Protein AF-A0A7S0ZXA4-F1 (afdb_monomer_lite)

Structure (mmCIF, N/CA/C/O backbone):
data_AF-A0A7S0ZXA4-F1
#
_entry.id   AF-A0A7S0ZXA4-F1
#
loop_
_atom_site.group_PDB
_atom_site.id
_atom_site.type_symbol
_atom_site.label_atom_id
_atom_site.label_alt_id
_atom_site.label_comp_id
_atom_site.label_asym_id
_atom_site.label_entity_id
_atom_site.label_seq_id
_atom_site.pdbx_PDB_ins_code
_atom_site.Cartn_x
_atom_site.Cartn_y
_atom_site.Cartn_z
_atom_site.occupancy
_atom_site.B_iso_or_equiv
_atom_site.auth_seq_id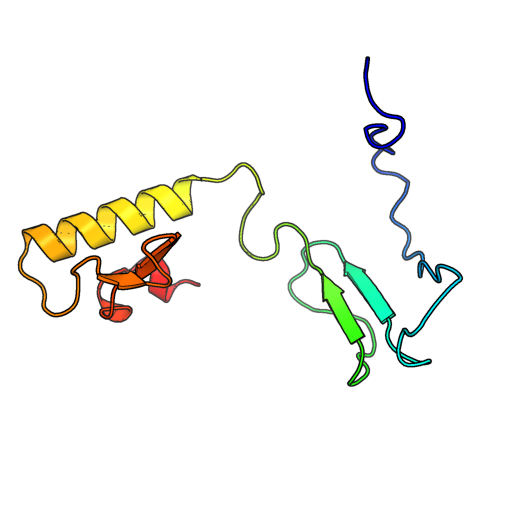
_atom_site.auth_comp_id
_atom_site.auth_asym_id
_atom_site.auth_atom_id
_atom_site.pdbx_PDB_model_num
ATOM 1 N N . ALA A 1 1 ? -0.987 26.862 -20.742 1.00 40.38 1 ALA A N 1
ATOM 2 C CA . ALA A 1 1 ? 0.312 26.661 -21.413 1.00 40.38 1 ALA A CA 1
ATOM 3 C C . ALA A 1 1 ? 0.977 25.469 -20.748 1.00 40.38 1 ALA A C 1
ATOM 5 O O . ALA A 1 1 ? 1.137 25.493 -19.537 1.00 40.38 1 ALA A O 1
ATOM 6 N N . GLN A 1 2 ? 1.210 24.398 -21.498 1.00 33.91 2 GLN A N 1
ATOM 7 C CA . GLN A 1 2 ? 1.661 23.115 -20.964 1.00 33.91 2 GLN A CA 1
ATOM 8 C C . GLN A 1 2 ? 3.184 23.157 -20.802 1.00 33.91 2 GLN A C 1
ATOM 10 O O . GLN A 1 2 ? 3.879 23.615 -21.713 1.00 33.91 2 GLN A O 1
ATOM 15 N N . ALA A 1 3 ? 3.690 22.792 -19.625 1.00 35.53 3 ALA A N 1
ATOM 16 C CA . ALA A 1 3 ? 5.110 22.910 -19.323 1.00 35.53 3 ALA A CA 1
ATOM 17 C C . ALA A 1 3 ? 5.906 21.915 -20.190 1.00 35.53 3 ALA A C 1
ATOM 19 O O . ALA A 1 3 ? 5.391 20.848 -20.528 1.00 35.53 3 ALA A O 1
ATOM 20 N N . PRO A 1 4 ? 7.176 22.193 -20.538 1.00 45.25 4 PRO A N 1
ATOM 21 C CA . PRO A 1 4 ? 8.003 21.275 -21.335 1.00 45.25 4 PRO A CA 1
ATOM 22 C C . PRO A 1 4 ? 8.181 19.881 -20.695 1.00 45.25 4 PRO A C 1
ATOM 24 O O . PRO A 1 4 ? 8.579 18.941 -21.380 1.00 45.25 4 PRO A O 1
ATOM 27 N N . SER A 1 5 ? 7.839 19.749 -19.409 1.00 50.91 5 SER A N 1
ATOM 28 C CA . SER A 1 5 ? 7.764 18.509 -18.626 1.00 50.91 5 SER A CA 1
ATOM 29 C C . SER A 1 5 ? 6.641 17.554 -19.060 1.00 50.91 5 SER A C 1
ATOM 31 O O . SER A 1 5 ? 6.746 16.348 -18.861 1.00 50.91 5 SER A O 1
ATOM 33 N N . ASP A 1 6 ? 5.576 18.062 -19.679 1.00 45.00 6 ASP A N 1
ATOM 34 C CA . ASP A 1 6 ? 4.328 17.311 -19.893 1.00 45.00 6 ASP A CA 1
ATOM 35 C C . ASP A 1 6 ? 4.303 16.537 -21.222 1.00 45.00 6 ASP A C 1
ATOM 37 O O . ASP A 1 6 ? 3.270 16.018 -21.658 1.00 45.00 6 ASP A O 1
ATOM 41 N N . ARG A 1 7 ? 5.446 16.453 -21.912 1.00 42.03 7 ARG A N 1
ATOM 42 C CA . ARG A 1 7 ? 5.556 15.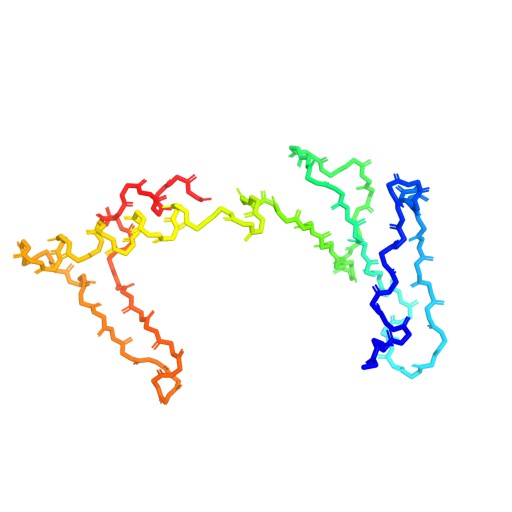704 -23.165 1.00 42.03 7 ARG A CA 1
ATOM 43 C C . ARG A 1 7 ? 5.572 14.206 -22.854 1.00 42.03 7 ARG A C 1
ATOM 45 O O . ARG A 1 7 ? 6.616 13.643 -22.534 1.00 42.03 7 ARG A O 1
ATOM 52 N N . LYS A 1 8 ? 4.417 13.545 -23.002 1.00 47.94 8 LYS A N 1
ATOM 53 C CA . LYS A 1 8 ? 4.314 12.076 -22.999 1.00 47.94 8 LYS A CA 1
ATOM 54 C C . LYS A 1 8 ? 5.183 11.501 -24.126 1.00 47.94 8 LYS A C 1
ATOM 56 O O . LYS A 1 8 ? 4.777 11.460 -25.286 1.00 47.94 8 LYS A O 1
ATOM 61 N N . LEU A 1 9 ? 6.397 11.073 -23.787 1.00 45.47 9 LEU A N 1
ATOM 62 C CA . LEU A 1 9 ? 7.224 10.238 -24.653 1.00 45.47 9 LEU A CA 1
ATOM 63 C C . LEU A 1 9 ? 6.535 8.877 -24.763 1.00 45.47 9 LEU A C 1
ATOM 65 O O . LEU A 1 9 ? 6.399 8.158 -23.778 1.00 45.47 9 LEU A O 1
ATOM 69 N N . GLY A 1 10 ? 6.037 8.577 -25.963 1.00 36.12 10 GLY A N 1
ATOM 70 C CA . GLY A 1 10 ? 5.293 7.358 -26.255 1.00 36.12 10 GLY A CA 1
ATOM 71 C C . GLY A 1 10 ? 6.046 6.071 -25.903 1.00 36.12 10 GLY A C 1
ATOM 72 O O . GLY A 1 10 ? 7.251 6.058 -25.648 1.00 36.12 10 GLY A O 1
ATOM 73 N N . SER A 1 11 ? 5.303 4.968 -25.967 1.00 43.06 11 SER A N 1
ATOM 74 C CA . SER A 1 11 ? 5.622 3.580 -25.587 1.00 43.06 11 SER A CA 1
ATOM 75 C C . SER A 1 11 ? 6.909 2.951 -26.156 1.00 43.06 11 SER A C 1
ATOM 77 O O . SER A 1 11 ? 7.180 1.782 -25.903 1.00 43.06 11 SER A O 1
ATOM 79 N N . ARG A 1 12 ? 7.741 3.699 -26.888 1.00 40.53 12 ARG A N 1
ATOM 80 C CA . ARG A 1 12 ? 9.032 3.261 -27.445 1.00 40.53 12 ARG A CA 1
ATOM 81 C C . ARG A 1 12 ? 10.269 3.720 -26.657 1.00 40.53 12 ARG A C 1
ATOM 83 O O . ARG A 1 12 ? 11.380 3.419 -27.073 1.00 40.53 12 ARG A O 1
ATOM 90 N N . ALA A 1 13 ? 10.121 4.439 -25.541 1.00 43.09 13 ALA A N 1
ATO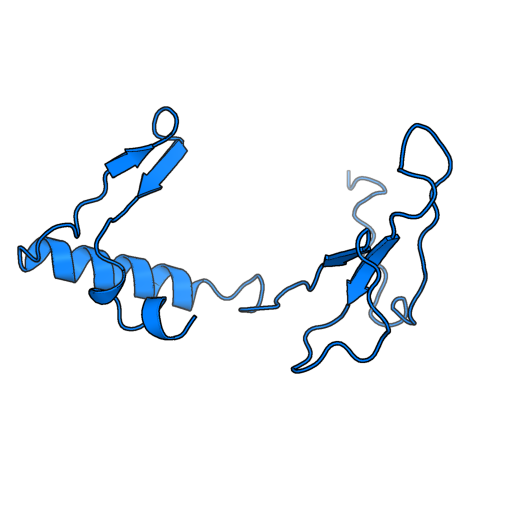M 91 C CA . ALA A 1 13 ? 11.265 5.036 -24.834 1.00 43.09 13 ALA A CA 1
ATOM 92 C C . ALA A 1 13 ? 11.978 4.123 -23.809 1.00 43.09 13 ALA A C 1
ATOM 94 O O . ALA A 1 13 ? 13.053 4.481 -23.326 1.00 43.09 13 ALA A O 1
ATOM 95 N N . PHE A 1 14 ? 11.421 2.958 -23.465 1.00 46.06 14 PHE A N 1
ATOM 96 C CA . PHE A 1 14 ? 11.851 2.185 -22.290 1.00 46.06 14 PHE A CA 1
ATOM 97 C C . PHE A 1 14 ? 12.610 0.894 -22.621 1.00 46.06 14 PHE A C 1
ATOM 99 O O . PHE A 1 14 ? 12.389 -0.155 -22.022 1.00 46.06 14 PHE A O 1
ATOM 106 N N . GLU A 1 15 ? 13.588 0.976 -23.519 1.00 40.22 15 GLU A N 1
ATOM 107 C CA . GLU A 1 15 ? 14.694 0.014 -23.538 1.00 40.22 15 GLU A CA 1
ATOM 108 C C . GLU A 1 15 ? 15.778 0.474 -22.555 1.00 40.22 15 GLU A C 1
ATOM 110 O O . GLU A 1 15 ? 16.760 1.113 -22.916 1.00 40.22 15 GLU A O 1
ATOM 115 N N . GLY A 1 16 ? 15.567 0.190 -21.266 1.00 42.56 16 GLY A N 1
ATOM 116 C CA . GLY A 1 16 ? 16.641 0.037 -20.277 1.00 42.56 16 GLY A CA 1
ATOM 117 C C . GLY A 1 16 ? 17.696 1.146 -20.157 1.00 42.56 16 GLY A C 1
ATOM 118 O O . GLY A 1 16 ? 18.834 0.821 -19.816 1.00 42.56 16 GLY A O 1
ATOM 119 N N . ARG A 1 17 ? 17.366 2.420 -20.401 1.00 41.84 17 ARG A N 1
ATOM 120 C CA . ARG A 1 17 ? 18.325 3.524 -20.248 1.00 41.84 17 ARG A CA 1
ATOM 121 C C . ARG A 1 17 ? 18.647 3.777 -18.775 1.00 41.84 17 ARG A C 1
ATOM 123 O O . ARG A 1 17 ? 17.772 4.114 -17.984 1.00 41.84 17 ARG A O 1
ATOM 130 N N . ILE A 1 18 ? 19.927 3.654 -1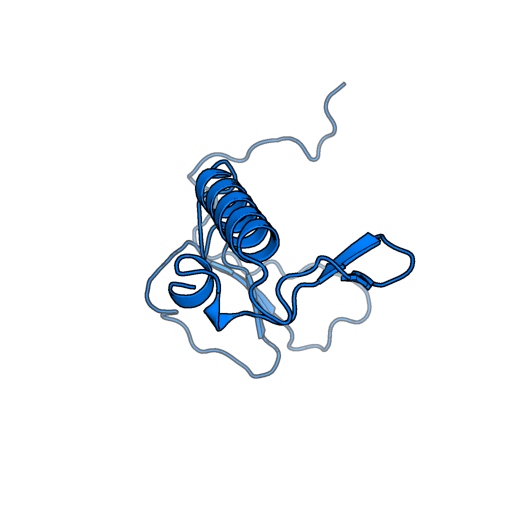8.427 1.00 48.94 18 ILE A N 1
ATOM 131 C CA . ILE A 1 18 ? 20.484 4.181 -17.179 1.00 48.94 18 ILE A CA 1
ATOM 132 C C . ILE A 1 18 ? 20.590 5.697 -17.361 1.00 48.94 18 ILE A C 1
ATOM 134 O O . ILE A 1 18 ? 21.354 6.168 -18.200 1.00 48.94 18 ILE A O 1
ATOM 138 N N . VAL A 1 19 ? 19.809 6.467 -16.604 1.00 47.16 19 VAL A N 1
ATOM 139 C CA . VAL A 1 19 ? 19.904 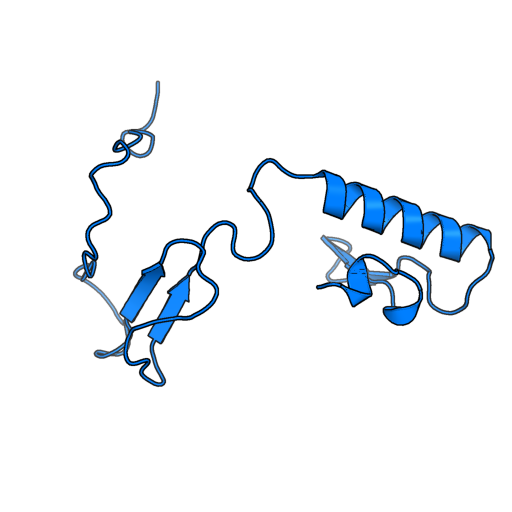7.931 -16.611 1.00 47.16 19 VAL A CA 1
ATOM 140 C C . VAL A 1 19 ? 20.970 8.344 -15.597 1.00 47.16 19 VAL A C 1
ATOM 142 O O . VAL A 1 19 ? 20.712 8.407 -14.396 1.00 47.16 19 VAL A O 1
ATOM 145 N N . THR A 1 20 ? 22.189 8.604 -16.067 1.00 46.06 20 THR A N 1
ATOM 146 C CA . THR A 1 20 ? 23.241 9.264 -15.279 1.00 46.06 20 THR A CA 1
ATOM 147 C C . THR A 1 20 ? 23.134 10.775 -15.485 1.00 46.06 20 THR A C 1
ATOM 149 O O . THR A 1 20 ? 23.636 11.303 -16.474 1.00 46.06 20 THR A O 1
ATOM 152 N N . GLY A 1 21 ? 22.434 11.475 -14.590 1.00 43.22 21 GLY A N 1
ATOM 153 C CA . GLY A 1 21 ? 22.408 12.942 -14.573 1.00 43.22 21 GLY A CA 1
ATOM 154 C C . GLY A 1 21 ? 23.693 13.512 -13.964 1.00 43.22 21 GLY A C 1
ATOM 155 O O . GLY A 1 21 ? 24.172 12.996 -12.954 1.00 43.22 21 GLY A O 1
ATOM 156 N N . LEU A 1 22 ? 24.252 14.562 -14.574 1.00 47.59 22 LEU A N 1
ATOM 157 C CA . LEU A 1 22 ? 25.374 15.318 -14.014 1.00 47.59 22 LEU A CA 1
ATOM 158 C C . LEU A 1 22 ? 24.894 16.308 -12.932 1.00 47.59 22 LEU A C 1
ATOM 160 O O . LEU A 1 22 ? 24.030 17.136 -13.200 1.00 47.59 22 LEU A O 1
ATOM 164 N N . HIS A 1 23 ? 25.574 16.236 -11.781 1.00 40.06 23 HIS A N 1
ATOM 165 C CA . HIS A 1 23 ? 25.790 17.232 -10.713 1.00 40.06 23 HIS A CA 1
ATOM 166 C C . HIS A 1 23 ? 25.184 16.989 -9.311 1.00 40.06 23 HIS A C 1
ATOM 168 O O . HIS A 1 23 ? 23.981 16.865 -9.123 1.00 40.06 23 HIS A O 1
ATOM 174 N N . ALA A 1 24 ? 26.125 17.033 -8.348 1.00 46.03 24 ALA A N 1
ATOM 175 C CA . ALA A 1 24 ? 26.059 17.172 -6.887 1.00 46.03 24 ALA A CA 1
ATOM 176 C C . ALA A 1 24 ? 25.495 16.001 -6.045 1.00 46.03 24 ALA A C 1
ATOM 178 O O . ALA A 1 24 ? 24.295 15.819 -5.891 1.00 46.03 24 ALA A O 1
ATOM 179 N N . ALA A 1 25 ? 26.429 15.265 -5.422 1.00 51.81 25 ALA A N 1
ATOM 180 C CA . ALA A 1 25 ? 26.254 14.394 -4.250 1.00 51.81 25 ALA A CA 1
ATOM 181 C C . ALA A 1 25 ? 25.292 13.192 -4.355 1.00 51.81 25 ALA A C 1
ATOM 183 O O . ALA A 1 25 ? 24.684 12.799 -3.362 1.00 51.81 25 ALA A O 1
ATOM 184 N N . ARG A 1 26 ? 25.217 12.512 -5.504 1.00 53.00 26 ARG A N 1
ATOM 185 C CA . ARG A 1 26 ? 24.883 11.078 -5.447 1.00 53.00 26 ARG A CA 1
ATOM 186 C C . ARG A 1 26 ? 26.104 10.314 -4.927 1.00 53.00 26 ARG A C 1
ATOM 188 O O . ARG A 1 26 ? 27.197 10.573 -5.437 1.00 53.00 26 ARG A O 1
ATOM 195 N N . PRO A 1 27 ? 25.956 9.366 -3.979 1.00 60.12 27 PRO A N 1
ATOM 196 C CA . PRO A 1 27 ? 26.987 8.360 -3.750 1.00 60.12 27 PRO A CA 1
ATOM 197 C C . PRO A 1 27 ? 27.373 7.796 -5.115 1.00 60.12 27 PRO A C 1
ATOM 199 O O . PRO A 1 27 ? 26.491 7.452 -5.903 1.00 60.12 27 PRO A O 1
ATOM 202 N N . SER A 1 28 ? 28.664 7.774 -5.433 1.00 61.91 28 SER A N 1
ATOM 203 C CA . SER A 1 28 ? 29.200 7.566 -6.786 1.00 61.91 28 SER A CA 1
ATOM 204 C C . SER A 1 28 ? 28.831 6.220 -7.442 1.00 61.91 28 SER A C 1
ATOM 206 O O . SER A 1 28 ? 29.211 5.985 -8.588 1.00 61.91 28 SER A O 1
ATOM 208 N N . GLY A 1 29 ? 28.059 5.361 -6.762 1.00 72.62 29 GLY A N 1
ATOM 209 C CA . GLY A 1 29 ? 27.502 4.106 -7.269 1.00 72.62 29 GLY A CA 1
ATOM 210 C C . GLY A 1 29 ? 25.968 4.014 -7.350 1.00 72.62 29 GLY A C 1
ATOM 211 O O . GLY A 1 29 ? 25.484 3.114 -8.036 1.00 72.62 29 GLY A O 1
ATOM 212 N N . MET A 1 30 ? 25.202 4.933 -6.739 1.00 82.62 30 MET A N 1
ATOM 213 C CA . MET A 1 30 ? 23.747 4.779 -6.574 1.00 82.62 30 MET A CA 1
ATOM 214 C C . MET A 1 30 ? 22.998 4.897 -7.908 1.00 82.62 30 MET A C 1
ATOM 216 O O . MET A 1 30 ? 22.979 5.958 -8.552 1.00 82.62 30 MET A O 1
ATOM 220 N N . ARG A 1 31 ? 22.311 3.819 -8.301 1.00 85.56 31 ARG A N 1
ATOM 221 C CA . ARG A 1 31 ? 21.495 3.762 -9.523 1.00 85.56 31 ARG A CA 1
ATOM 222 C C . ARG A 1 31 ? 20.019 3.869 -9.168 1.00 85.56 31 ARG A C 1
ATOM 224 O O . ARG A 1 31 ? 19.536 3.154 -8.300 1.00 85.56 31 ARG A O 1
ATOM 231 N N . ILE A 1 32 ? 19.290 4.714 -9.894 1.00 87.38 32 ILE A N 1
ATOM 232 C CA . ILE A 1 32 ? 17.823 4.686 -9.885 1.00 87.38 32 ILE A CA 1
ATOM 233 C C . ILE A 1 32 ? 17.379 3.942 -11.138 1.00 87.38 32 ILE A C 1
ATOM 235 O O . ILE A 1 32 ? 17.686 4.367 -12.253 1.00 87.38 32 ILE A O 1
ATOM 239 N N . ILE A 1 33 ? 16.699 2.815 -10.952 1.00 88.75 33 ILE A N 1
ATOM 240 C CA . ILE A 1 33 ? 16.286 1.910 -12.021 1.00 88.75 33 ILE A CA 1
ATOM 241 C C . ILE A 1 33 ? 14.766 1.898 -12.063 1.00 88.75 33 ILE A C 1
ATOM 243 O O . ILE A 1 33 ? 14.128 1.385 -11.152 1.00 88.75 33 ILE A O 1
ATOM 247 N N . ILE A 1 34 ? 14.191 2.433 -13.136 1.00 88.94 34 ILE A N 1
ATOM 248 C CA . ILE A 1 34 ? 12.751 2.349 -13.377 1.00 88.94 34 ILE A CA 1
ATOM 249 C C . ILE A 1 34 ? 12.497 1.081 -14.190 1.00 88.94 34 ILE A C 1
ATOM 251 O O . ILE A 1 34 ? 12.992 0.954 -15.313 1.00 88.94 34 ILE A O 1
ATOM 255 N N . ALA A 1 35 ? 11.778 0.123 -13.611 1.00 86.62 35 ALA A N 1
ATOM 256 C CA . ALA A 1 35 ? 11.462 -1.150 -14.248 1.00 86.62 35 ALA A CA 1
ATOM 257 C C . ALA A 1 35 ? 9.944 -1.298 -14.441 1.00 86.62 35 ALA A C 1
ATOM 259 O O . ALA A 1 35 ? 9.183 -0.834 -13.598 1.00 86.62 35 ALA A O 1
ATOM 260 N N . PRO A 1 36 ? 9.485 -1.937 -15.533 1.00 85.50 36 PRO A N 1
ATOM 261 C CA . PRO A 1 36 ? 8.067 -2.244 -15.703 1.00 85.50 36 PRO A CA 1
ATOM 262 C C . PRO A 1 36 ? 7.605 -3.318 -14.694 1.00 85.50 36 PRO A C 1
ATOM 264 O O . PRO A 1 36 ? 8.441 -4.130 -14.277 1.00 85.50 36 PRO A O 1
ATOM 267 N N . PRO A 1 37 ? 6.300 -3.385 -14.358 1.00 83.81 37 PRO A N 1
ATOM 268 C CA . PRO A 1 37 ? 5.727 -4.446 -13.528 1.00 83.81 37 PRO A CA 1
ATOM 269 C C . PRO A 1 37 ? 6.078 -5.840 -14.048 1.00 83.81 37 PRO A C 1
ATOM 271 O O . PRO A 1 37 ? 5.802 -6.171 -15.205 1.00 83.81 37 PRO A O 1
ATOM 274 N N . ARG A 1 38 ? 6.714 -6.659 -13.206 1.00 84.50 38 ARG A N 1
ATOM 275 C CA . ARG A 1 38 ? 7.068 -8.061 -13.480 1.00 84.50 38 ARG A CA 1
ATOM 276 C C . ARG A 1 38 ? 7.127 -8.831 -12.165 1.00 84.50 38 ARG A C 1
ATOM 278 O O . ARG A 1 38 ? 7.503 -8.259 -11.149 1.00 84.50 38 ARG A O 1
ATOM 285 N N . GLU A 1 39 ? 6.855 -10.135 -12.209 1.00 83.00 39 GLU A N 1
ATOM 286 C CA . GLU A 1 39 ? 6.953 -11.017 -11.031 1.00 83.00 39 GLU A CA 1
ATOM 287 C C . GLU A 1 39 ? 8.376 -11.050 -10.447 1.00 83.00 39 GLU A C 1
ATOM 289 O O . GLU A 1 39 ? 8.563 -11.173 -9.241 1.00 83.00 39 GLU A O 1
ATOM 294 N N . ARG A 1 40 ? 9.404 -10.944 -11.304 1.00 85.31 40 ARG A N 1
ATOM 295 C CA . ARG A 1 40 ? 10.810 -11.052 -10.895 1.00 85.31 40 ARG A CA 1
ATOM 296 C C . ARG A 1 40 ? 11.677 -9.971 -11.517 1.00 85.31 40 ARG A C 1
ATOM 298 O O . ARG A 1 40 ? 11.605 -9.693 -12.718 1.00 85.31 40 ARG A O 1
ATOM 305 N N . TYR A 1 41 ? 12.568 -9.423 -10.698 1.00 86.62 41 TYR A N 1
ATOM 306 C CA . TYR A 1 41 ? 13.620 -8.522 -11.143 1.00 86.62 41 TYR A CA 1
ATOM 307 C C . TYR A 1 41 ? 14.771 -9.332 -11.760 1.00 86.62 41 TYR A C 1
ATOM 309 O O . TYR A 1 41 ? 15.493 -10.042 -11.070 1.00 86.62 41 TYR A O 1
ATOM 317 N N . GLY A 1 42 ? 14.920 -9.271 -13.086 1.00 85.50 42 GLY A N 1
ATOM 318 C CA . GLY A 1 42 ? 15.863 -10.108 -13.846 1.00 85.50 42 GLY A CA 1
ATOM 319 C C . GLY A 1 42 ? 17.287 -9.554 -13.977 1.00 85.50 42 GLY A C 1
ATOM 320 O O . GLY A 1 42 ? 18.008 -9.961 -14.884 1.00 85.50 42 GLY A O 1
ATOM 321 N N . ARG A 1 43 ? 17.682 -8.575 -13.157 1.00 85.75 43 ARG A N 1
ATOM 322 C CA . ARG A 1 43 ?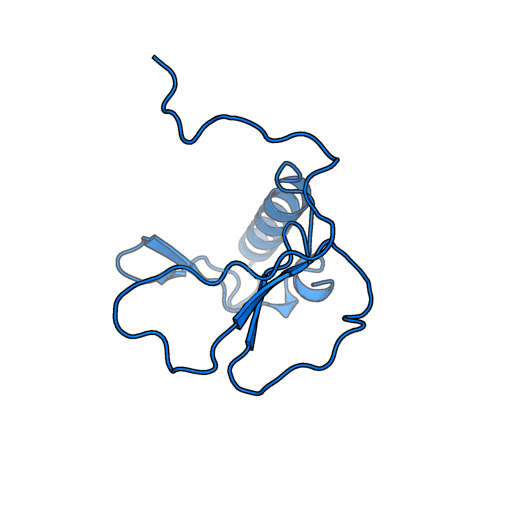 19.007 -7.934 -13.212 1.00 85.75 43 ARG A CA 1
ATOM 323 C C . ARG A 1 43 ? 19.703 -8.044 -11.860 1.00 85.75 43 ARG A C 1
ATOM 325 O O . ARG A 1 43 ? 19.051 -8.201 -10.834 1.00 85.75 43 ARG A O 1
ATOM 332 N N . SER A 1 44 ? 21.029 -7.933 -11.857 1.00 89.00 44 SER A N 1
ATOM 333 C CA . SER A 1 44 ? 21.796 -7.880 -10.615 1.00 89.00 44 SER A CA 1
ATOM 334 C C . SER A 1 44 ? 21.545 -6.565 -9.873 1.00 89.00 44 SER A C 1
ATOM 336 O O . SER A 1 44 ? 21.716 -5.473 -10.431 1.00 89.00 44 SER A O 1
ATOM 338 N N . LEU A 1 45 ? 21.142 -6.694 -8.608 1.00 88.88 45 LEU A N 1
ATOM 339 C CA . LEU A 1 45 ? 20.920 -5.588 -7.685 1.00 88.88 45 LEU A CA 1
ATOM 340 C C . LEU A 1 45 ? 22.186 -5.352 -6.854 1.00 88.88 45 LEU A C 1
ATOM 342 O O . LEU A 1 45 ? 22.795 -6.298 -6.351 1.00 88.88 45 LEU A O 1
ATOM 346 N N . LYS A 1 46 ? 22.593 -4.094 -6.729 1.00 87.94 46 LYS A N 1
ATOM 347 C CA . LYS A 1 46 ? 23.614 -3.637 -5.786 1.00 87.94 46 LYS A CA 1
ATOM 348 C C . LYS A 1 46 ? 22.943 -3.095 -4.526 1.00 87.94 46 LYS A C 1
ATOM 350 O O . LYS A 1 46 ? 21.770 -2.741 -4.542 1.00 87.94 46 LYS A O 1
ATOM 355 N N . HIS A 1 47 ? 23.708 -3.014 -3.443 1.00 87.12 47 HIS A N 1
ATOM 356 C CA . HIS A 1 47 ? 23.225 -2.530 -2.146 1.00 87.12 47 HIS A CA 1
ATOM 357 C C . HIS A 1 47 ? 22.748 -1.067 -2.168 1.00 87.12 47 HIS A C 1
ATOM 359 O O . HIS A 1 47 ? 21.950 -0.675 -1.326 1.00 87.12 47 HIS A O 1
ATOM 365 N N . ASP A 1 48 ? 23.236 -0.272 -3.117 1.00 86.12 48 ASP A N 1
ATOM 366 C CA . ASP A 1 48 ? 22.927 1.143 -3.306 1.00 86.12 48 ASP A CA 1
ATOM 367 C C . ASP A 1 48 ? 21.963 1.397 -4.476 1.00 86.12 48 ASP A C 1
ATOM 369 O O . ASP A 1 48 ? 21.779 2.541 -4.891 1.00 86.12 48 ASP A O 1
ATOM 373 N N . ASP A 1 49 ? 21.333 0.356 -5.022 1.00 87.56 49 ASP A N 1
ATOM 374 C CA . ASP A 1 49 ? 20.318 0.527 -6.055 1.00 87.56 49 ASP A CA 1
ATOM 375 C C . ASP A 1 49 ? 18.956 0.877 -5.465 1.00 87.56 49 ASP A C 1
ATOM 377 O O . ASP A 1 49 ? 18.469 0.250 -4.525 1.00 87.56 49 ASP A O 1
ATOM 381 N N . VAL A 1 50 ? 18.281 1.812 -6.124 1.00 87.19 50 VAL A N 1
ATOM 382 C CA . VAL A 1 50 ? 16.867 2.106 -5.914 1.00 87.19 50 VAL A CA 1
ATOM 383 C C . VAL A 1 50 ? 16.105 1.628 -7.143 1.00 87.19 50 VAL A C 1
ATOM 385 O O . VAL A 1 50 ? 16.266 2.177 -8.235 1.00 87.19 50 VAL A O 1
ATOM 388 N N . VAL A 1 51 ? 15.271 0.602 -6.983 1.00 89.94 51 VAL A N 1
ATOM 389 C CA . VAL A 1 51 ? 14.393 0.112 -8.053 1.00 89.94 51 VAL A CA 1
ATOM 390 C C . VAL A 1 51 ? 12.999 0.689 -7.851 1.00 89.94 51 VAL A C 1
ATOM 392 O O . VAL A 1 51 ? 12.354 0.436 -6.839 1.00 89.94 51 VAL A O 1
ATOM 395 N N . VAL A 1 52 ? 12.536 1.458 -8.830 1.00 89.06 52 VAL A N 1
ATOM 396 C CA . VAL A 1 52 ? 11.182 2.006 -8.875 1.00 89.06 52 VAL A CA 1
ATOM 397 C C . VAL A 1 52 ? 10.387 1.187 -9.880 1.00 89.06 52 VAL A C 1
ATOM 399 O O . VAL A 1 52 ? 10.750 1.116 -11.054 1.00 89.06 52 VAL A O 1
ATOM 402 N N . VAL A 1 53 ? 9.302 0.570 -9.425 1.00 89.31 53 VAL A N 1
ATOM 403 C CA . VAL A 1 53 ? 8.374 -0.161 -10.289 1.00 89.31 53 VAL A CA 1
ATOM 404 C C . VAL A 1 53 ? 7.034 0.569 -10.248 1.00 89.31 53 VAL A C 1
ATOM 406 O O . VAL A 1 53 ? 6.310 0.437 -9.259 1.00 89.31 53 VAL A O 1
ATOM 409 N N . PRO A 1 54 ? 6.713 1.392 -11.266 1.00 84.44 54 PRO A N 1
ATOM 410 C CA . PRO A 1 54 ? 5.392 1.999 -11.375 1.00 84.44 54 PRO A CA 1
ATOM 411 C C . PRO A 1 54 ? 4.342 0.896 -11.379 1.00 84.44 54 PRO A C 1
ATOM 413 O O . PRO A 1 54 ? 4.584 -0.150 -11.970 1.00 84.44 54 PRO A O 1
ATOM 416 N N . GLU A 1 55 ? 3.209 1.116 -10.718 1.00 81.25 55 GLU A N 1
ATOM 417 C CA . GLU A 1 55 ? 2.103 0.150 -10.683 1.00 81.25 55 GLU A CA 1
ATOM 418 C C . GLU A 1 55 ? 2.485 -1.246 -10.149 1.00 81.25 55 GLU A C 1
ATOM 420 O O . GLU A 1 55 ? 1.839 -2.236 -10.483 1.00 81.25 55 GLU A O 1
ATOM 425 N N . PHE A 1 56 ? 3.533 -1.353 -9.313 1.00 79.44 56 PHE A N 1
ATOM 426 C CA . PHE A 1 56 ? 3.997 -2.639 -8.761 1.00 79.44 56 PHE A CA 1
ATOM 427 C C . PHE A 1 56 ? 2.879 -3.447 -8.100 1.00 79.44 56 PHE A C 1
ATOM 429 O O . PHE A 1 56 ? 2.864 -4.672 -8.179 1.00 79.44 56 PHE A O 1
ATOM 436 N N . TYR A 1 57 ? 1.956 -2.741 -7.449 1.00 71.38 57 TYR A N 1
ATOM 437 C CA . TYR A 1 57 ? 0.843 -3.336 -6.730 1.00 71.38 57 TYR A CA 1
ATOM 438 C C . TYR A 1 57 ? -0.490 -3.216 -7.487 1.00 71.38 57 TYR A C 1
ATOM 440 O O . TYR A 1 57 ? -1.212 -4.202 -7.623 1.00 71.38 57 TYR A O 1
ATOM 448 N N . CYS A 1 58 ? -0.824 -2.033 -8.009 1.00 69.69 58 CYS A N 1
ATOM 449 C CA . CYS A 1 58 ? -2.031 -1.817 -8.806 1.00 69.69 58 CYS A CA 1
ATOM 450 C C . CYS A 1 58 ? -1.827 -0.705 -9.849 1.00 69.69 58 CYS A C 1
ATOM 452 O O . CYS A 1 58 ? -0.948 0.139 -9.652 1.00 69.69 58 CYS A O 1
ATOM 454 N N . PRO A 1 59 ? -2.640 -0.674 -10.926 1.00 77.81 59 PRO A N 1
ATOM 455 C CA . PRO A 1 59 ? -2.656 0.444 -11.867 1.00 77.81 59 PRO A CA 1
ATOM 456 C C . PRO A 1 59 ? -2.876 1.776 -11.148 1.00 77.81 59 PRO A C 1
ATOM 458 O O . PRO A 1 59 ? -3.637 1.822 -10.178 1.00 77.81 59 PRO A O 1
ATOM 461 N N . GLU A 1 60 ? -2.262 2.853 -11.641 1.00 70.06 60 GLU A N 1
ATOM 462 C CA . GLU A 1 60 ? -2.357 4.195 -11.038 1.00 70.06 60 GLU A CA 1
ATOM 463 C C . GLU A 1 60 ? -3.814 4.676 -10.906 1.00 70.06 60 GLU A C 1
ATOM 465 O O . GLU A 1 60 ? -4.185 5.335 -9.938 1.00 70.06 60 GLU A O 1
ATOM 470 N N . GLU A 1 61 ? -4.668 4.282 -11.851 1.00 74.00 61 GLU A N 1
ATOM 471 C CA . GLU A 1 61 ? -6.082 4.665 -11.898 1.00 74.00 61 GLU A CA 1
ATOM 472 C C . GLU A 1 61 ? -7.006 3.708 -11.120 1.00 74.00 61 GLU A C 1
ATOM 474 O O . GLU A 1 61 ? -8.206 3.964 -10.998 1.00 74.00 61 GLU A O 1
ATOM 479 N N . ASN A 1 62 ? -6.482 2.603 -10.574 1.00 76.50 62 ASN A N 1
ATOM 480 C CA . ASN A 1 62 ? -7.290 1.619 -9.859 1.00 76.50 62 ASN A CA 1
ATOM 481 C C . ASN A 1 62 ? -7.419 1.967 -8.368 1.00 76.50 62 ASN A C 1
ATOM 483 O O . ASN A 1 62 ? -6.697 1.459 -7.507 1.00 76.50 62 ASN A O 1
ATOM 487 N N . TRP A 1 63 ? -8.414 2.797 -8.067 1.00 82.56 63 TRP A N 1
ATOM 488 C CA . TRP A 1 63 ? -8.788 3.169 -6.701 1.00 82.56 63 TRP A CA 1
ATOM 489 C C . TRP A 1 63 ? -9.664 2.123 -5.992 1.00 82.56 63 TRP A C 1
ATOM 491 O O . TRP A 1 63 ? -9.962 2.282 -4.806 1.00 82.56 63 TRP A O 1
ATOM 501 N N . ASP A 1 64 ? -10.069 1.039 -6.664 1.00 87.88 64 ASP A N 1
ATOM 502 C CA . ASP A 1 64 ? -11.006 0.057 -6.102 1.00 87.88 64 ASP A CA 1
ATOM 503 C C . ASP A 1 64 ? -10.433 -0.629 -4.867 1.00 87.88 64 ASP A C 1
ATOM 505 O O . ASP A 1 64 ? -11.143 -0.856 -3.885 1.00 87.88 64 ASP A O 1
ATOM 509 N N . VAL A 1 65 ? -9.133 -0.933 -4.885 1.00 83.94 65 VAL A N 1
ATOM 510 C CA . VAL A 1 65 ? -8.447 -1.541 -3.741 1.00 83.94 65 VAL A CA 1
ATOM 511 C C . VAL A 1 65 ? -8.465 -0.603 -2.537 1.00 83.94 65 VAL A C 1
ATOM 513 O O . VAL A 1 65 ? -8.772 -1.037 -1.425 1.00 83.94 65 VAL A O 1
ATOM 516 N N . TYR A 1 66 ? -8.199 0.684 -2.765 1.00 83.44 66 TYR A N 1
ATOM 517 C CA . TYR A 1 66 ? -8.262 1.708 -1.729 1.00 83.44 66 TYR A CA 1
ATOM 518 C C . TYR A 1 66 ? -9.677 1.815 -1.148 1.00 83.44 66 TYR A C 1
ATOM 520 O O . TYR A 1 66 ? -9.861 1.687 0.064 1.00 83.44 66 TYR A O 1
ATOM 528 N N . TYR A 1 67 ? -10.696 1.969 -1.998 1.00 89.81 67 TYR A N 1
ATOM 529 C CA . TYR A 1 67 ? -12.082 2.087 -1.541 1.00 89.81 67 TYR A CA 1
ATOM 530 C C . TYR A 1 67 ? -12.565 0.836 -0.813 1.00 89.81 67 TYR A C 1
ATOM 532 O O . TYR A 1 67 ? -13.277 0.932 0.191 1.00 89.81 67 TYR A O 1
ATOM 540 N N . LYS A 1 68 ? -12.149 -0.344 -1.275 1.00 91.19 68 LYS A N 1
ATOM 541 C CA . LYS A 1 68 ? -12.456 -1.609 -0.616 1.00 91.19 68 LYS A CA 1
ATOM 542 C C . LYS A 1 68 ? -11.829 -1.688 0.773 1.00 91.19 68 LYS A C 1
ATOM 544 O O . LYS A 1 68 ? -12.524 -2.068 1.712 1.00 91.19 68 LYS A O 1
ATOM 549 N N . LEU A 1 69 ? -10.569 -1.279 0.920 1.00 89.19 69 LEU A N 1
ATOM 550 C CA . LEU A 1 69 ? -9.893 -1.225 2.215 1.00 89.19 69 LEU A CA 1
ATOM 551 C C . LEU A 1 69 ? -10.600 -0.251 3.165 1.00 89.19 69 LEU A C 1
ATOM 553 O O . LEU A 1 69 ? -10.927 -0.622 4.289 1.00 89.19 69 LEU A O 1
ATOM 557 N N . VAL A 1 70 ? -10.932 0.959 2.702 1.00 89.56 70 VAL A N 1
ATOM 558 C CA . VAL A 1 70 ? -11.675 1.944 3.508 1.00 89.56 70 VAL A CA 1
ATOM 559 C C . VAL A 1 70 ? -13.028 1.389 3.954 1.00 89.56 70 VAL A C 1
ATOM 561 O O . VAL A 1 70 ? -13.404 1.546 5.117 1.00 89.56 70 VAL A O 1
ATOM 564 N N . LYS A 1 71 ? -13.758 0.717 3.056 1.00 92.69 71 LYS A N 1
ATOM 565 C CA . LYS A 1 71 ? -15.050 0.097 3.371 1.00 92.69 71 LYS A CA 1
ATOM 566 C C . LYS A 1 71 ? -14.913 -1.001 4.426 1.00 92.69 71 LYS A C 1
ATOM 568 O O . LYS A 1 71 ? -15.686 -1.009 5.378 1.00 92.69 71 LYS A O 1
ATOM 573 N N . GLU A 1 72 ? -13.946 -1.904 4.269 1.00 92.44 72 GLU A N 1
ATOM 574 C CA . GLU A 1 72 ? -13.688 -2.986 5.228 1.00 92.44 72 GLU A CA 1
ATOM 575 C C . GLU A 1 72 ? -13.337 -2.433 6.612 1.00 92.44 72 GLU A C 1
ATOM 577 O O . GLU A 1 72 ? -13.915 -2.860 7.605 1.00 92.44 72 GLU A O 1
ATOM 582 N N . MET A 1 73 ? -12.470 -1.423 6.684 1.00 91.19 73 MET A N 1
ATOM 583 C CA . MET A 1 73 ? -12.080 -0.826 7.962 1.00 91.19 73 MET A CA 1
ATOM 584 C C . MET A 1 73 ? -13.233 -0.081 8.646 1.00 91.19 73 MET A C 1
ATOM 586 O O . MET A 1 73 ? -13.399 -0.200 9.858 1.00 91.19 73 MET A O 1
ATOM 590 N N . ARG A 1 74 ? -14.077 0.633 7.886 1.00 91.06 74 ARG A N 1
ATOM 591 C CA . ARG A 1 74 ? -15.298 1.257 8.428 1.00 91.06 74 ARG A CA 1
ATOM 592 C C . ARG A 1 74 ? -16.288 0.224 8.960 1.00 91.06 74 ARG A C 1
ATOM 594 O O . ARG A 1 74 ? -16.916 0.466 9.985 1.00 91.06 74 ARG A O 1
ATOM 601 N N . GLN A 1 75 ? -16.418 -0.918 8.286 1.00 92.75 75 GLN A N 1
ATOM 602 C CA . GLN A 1 75 ? -17.252 -2.012 8.776 1.00 92.75 75 GLN A CA 1
ATOM 603 C C . GLN A 1 75 ? -16.707 -2.553 10.104 1.00 92.75 75 GLN A C 1
ATOM 605 O O . GLN A 1 75 ? -17.445 -2.594 11.081 1.00 92.75 75 GLN A O 1
ATOM 610 N N . SER A 1 76 ? -15.403 -2.843 10.186 1.00 91.38 76 SER A N 1
ATOM 611 C CA . SER A 1 76 ? -14.760 -3.311 11.423 1.00 91.38 76 SER A CA 1
ATOM 612 C C . SER A 1 76 ? -14.937 -2.335 12.594 1.00 91.38 76 SER A C 1
ATOM 614 O O . SER A 1 76 ? -15.121 -2.767 13.730 1.00 91.38 76 SER A O 1
ATOM 616 N N . GLN A 1 77 ? -14.931 -1.025 12.325 1.00 90.06 77 GLN A N 1
ATOM 617 C CA . GLN A 1 77 ? -15.246 0.012 13.317 1.00 90.06 77 GLN A CA 1
ATOM 618 C C . GLN A 1 77 ? -16.708 -0.046 13.771 1.00 90.06 77 GLN A C 1
ATOM 620 O O . GLN A 1 77 ? -16.972 -0.007 14.970 1.00 90.06 77 GLN A O 1
ATOM 625 N N . SER A 1 78 ? -17.646 -0.159 12.825 1.00 90.44 78 SER A N 1
ATOM 626 C CA . SER A 1 78 ? -19.079 -0.279 13.123 1.00 90.44 78 SER A CA 1
ATOM 627 C C . SER A 1 78 ? -19.394 -1.530 13.943 1.00 90.44 78 SER A C 1
ATOM 629 O O . SER A 1 78 ? -20.279 -1.497 14.792 1.00 90.44 78 SER A O 1
ATOM 631 N N . ASP A 1 79 ? -18.653 -2.611 13.711 1.00 92.31 79 ASP A N 1
ATOM 632 C CA . ASP A 1 79 ? -18.807 -3.882 14.420 1.00 92.31 79 ASP A CA 1
ATOM 633 C C . ASP A 1 79 ? -18.116 -3.874 15.800 1.00 92.31 79 ASP A C 1
ATOM 635 O O . ASP A 1 79 ? -18.134 -4.875 16.514 1.00 92.31 79 ASP A O 1
ATOM 639 N N . GLY A 1 80 ? -17.481 -2.761 16.191 1.00 88.56 80 GLY A N 1
ATOM 640 C CA . GLY A 1 80 ? -16.780 -2.633 17.470 1.00 88.56 80 GLY A CA 1
ATOM 641 C C . GLY A 1 80 ? -15.505 -3.476 17.558 1.00 88.56 80 GLY A C 1
ATOM 642 O O . GLY A 1 80 ? -15.043 -3.796 18.655 1.00 88.56 80 GLY A O 1
ATOM 643 N N . THR A 1 81 ? -14.923 -3.855 16.416 1.00 90.69 81 THR A N 1
ATOM 644 C CA . THR A 1 81 ? -13.699 -4.659 16.380 1.00 90.69 81 THR A CA 1
ATOM 645 C C . THR A 1 81 ? -12.539 -3.845 16.948 1.00 90.69 81 THR A C 1
ATOM 647 O O . THR A 1 81 ? -12.215 -2.771 16.434 1.00 90.69 81 THR A O 1
ATOM 650 N N . GLN A 1 82 ? -11.885 -4.367 17.988 1.00 90.56 82 GLN A N 1
ATOM 651 C CA . GLN A 1 82 ? -10.797 -3.672 18.680 1.00 90.56 82 GLN A CA 1
ATOM 652 C C . GLN A 1 82 ? -9.700 -3.194 17.718 1.00 90.56 82 GLN A C 1
ATOM 654 O O . GLN A 1 82 ? -9.338 -3.900 16.774 1.00 90.56 82 GLN A O 1
ATOM 659 N N . ARG A 1 83 ? -9.141 -2.010 18.003 1.00 91.00 83 ARG A N 1
ATOM 660 C CA . ARG A 1 83 ? -8.002 -1.405 17.288 1.00 91.00 83 ARG A CA 1
ATOM 661 C C . ARG A 1 83 ? -8.277 -1.047 15.823 1.00 91.00 83 ARG A C 1
ATOM 663 O O . ARG A 1 83 ? -7.338 -0.823 15.056 1.00 91.00 83 ARG A O 1
ATOM 670 N N . SER A 1 84 ? -9.547 -1.020 15.417 1.00 92.06 84 SER A N 1
ATOM 671 C CA . SER A 1 84 ? -9.956 -0.692 14.046 1.00 92.06 84 SER A CA 1
ATOM 672 C C . SER A 1 84 ? -10.169 0.804 13.830 1.00 92.06 84 SER A C 1
ATOM 674 O O . SER A 1 84 ? -10.339 1.218 12.689 1.00 92.06 84 SER A O 1
ATOM 676 N N . GLU A 1 85 ? -10.159 1.619 14.883 1.00 91.38 85 GLU A N 1
ATOM 677 C CA . GLU A 1 85 ? -10.317 3.071 14.832 1.00 91.38 85 GLU A CA 1
ATOM 678 C C . GLU A 1 85 ? -9.268 3.768 13.950 1.00 91.38 85 GLU A C 1
ATOM 680 O O . GLU A 1 85 ? -8.161 3.263 13.750 1.00 91.38 85 GLU A O 1
ATOM 685 N N . TRP A 1 86 ? -9.631 4.940 13.418 1.00 90.12 86 TRP A N 1
ATOM 686 C CA . TRP A 1 86 ? -8.704 5.814 12.703 1.00 90.12 86 TRP A CA 1
ATOM 687 C C . TRP A 1 86 ? -8.026 6.770 13.678 1.00 90.12 86 TRP A C 1
ATOM 689 O O . TRP A 1 86 ? -8.669 7.651 14.246 1.00 90.12 86 TRP A O 1
ATOM 699 N N . ILE A 1 87 ? -6.720 6.604 13.844 1.00 91.19 87 ILE A N 1
ATOM 700 C CA . ILE A 1 87 ? -5.883 7.416 14.721 1.00 91.19 87 ILE A CA 1
ATOM 701 C C . ILE A 1 87 ? -5.121 8.421 13.850 1.00 91.19 87 ILE A C 1
ATOM 703 O O . ILE A 1 87 ? -4.388 7.995 12.952 1.00 91.19 87 ILE A O 1
ATOM 707 N N . PRO A 1 88 ? -5.269 9.738 14.071 1.00 91.81 88 PRO A N 1
ATOM 708 C CA . PRO A 1 88 ? -4.485 10.723 13.341 1.00 91.81 88 PRO A CA 1
ATOM 709 C C . PRO A 1 88 ? -3.000 10.588 13.688 1.00 91.81 88 PRO A C 1
ATOM 711 O O . PRO A 1 88 ? -2.630 10.413 14.849 1.00 91.81 88 PRO A O 1
ATOM 714 N N . TRP A 1 89 ? -2.139 10.709 12.683 1.00 89.62 89 TRP A N 1
ATOM 715 C CA . TRP A 1 89 ? -0.689 10.743 12.850 1.00 89.62 89 TRP A CA 1
ATOM 716 C C . TRP A 1 89 ? -0.081 11.892 12.048 1.00 89.62 89 TRP A C 1
ATOM 718 O O . TRP A 1 89 ? -0.648 12.331 11.047 1.00 89.62 89 TRP A O 1
ATOM 728 N N . HIS A 1 90 ? 1.061 12.385 12.532 1.00 81.56 90 HIS A N 1
ATOM 729 C CA . HIS A 1 90 ? 1.834 13.489 11.976 1.00 81.56 90 HIS A CA 1
ATOM 730 C C . HIS A 1 90 ? 0.956 14.714 11.692 1.00 81.56 90 HIS A C 1
ATOM 732 O O . HIS A 1 90 ? 0.660 15.041 10.547 1.00 81.56 90 HIS A O 1
ATOM 738 N N . GLU A 1 91 ? 0.466 15.334 12.771 1.00 88.06 91 GLU A N 1
ATOM 739 C CA . GLU A 1 91 ? -0.408 16.521 12.719 1.00 88.06 91 GLU A CA 1
ATOM 740 C C . GLU A 1 91 ? -1.726 16.299 11.948 1.00 88.06 91 GLU A C 1
ATOM 742 O O . GLU A 1 91 ? -2.373 17.242 11.507 1.00 88.06 91 GLU A O 1
ATOM 747 N N . GLY A 1 92 ? -2.153 15.040 11.800 1.00 81.50 92 GLY A N 1
ATOM 748 C CA . GLY A 1 92 ? -3.387 14.681 11.098 1.00 81.50 92 GLY A CA 1
ATOM 749 C C . GLY A 1 92 ? -3.230 14.535 9.584 1.00 81.50 92 GLY A C 1
ATOM 750 O O . GLY A 1 92 ? -4.228 14.318 8.901 1.00 81.50 92 GLY A O 1
ATOM 751 N N . ALA A 1 93 ? -2.003 14.591 9.054 1.00 82.50 93 ALA A N 1
ATOM 752 C CA . ALA A 1 93 ? -1.734 14.313 7.643 1.00 82.50 93 ALA A CA 1
ATOM 753 C C . ALA A 1 93 ? -1.995 12.842 7.270 1.00 82.50 93 ALA A C 1
ATOM 755 O O . ALA A 1 93 ? -2.257 12.523 6.108 1.00 82.50 93 ALA A O 1
ATOM 756 N N . HIS A 1 94 ? -1.934 11.940 8.253 1.00 85.56 94 HIS A N 1
ATOM 757 C CA . HIS A 1 94 ? -2.148 10.511 8.064 1.00 85.56 94 HIS A CA 1
ATOM 758 C C . HIS A 1 94 ? -3.203 9.968 9.024 1.00 85.56 94 HIS A C 1
ATOM 760 O O . HIS A 1 94 ? -3.378 10.474 10.132 1.00 85.56 94 HIS A O 1
ATOM 766 N N . LEU A 1 95 ? -3.866 8.888 8.607 1.00 86.88 95 LEU A N 1
ATOM 767 C CA . LEU A 1 95 ? -4.746 8.090 9.453 1.00 86.88 95 LEU A CA 1
ATOM 768 C C . LEU A 1 95 ? -4.176 6.680 9.564 1.00 86.88 95 LEU A C 1
ATOM 770 O O . LEU A 1 95 ? -3.869 6.044 8.557 1.00 86.88 95 LEU A O 1
ATOM 774 N N . LEU A 1 96 ? -4.051 6.197 10.793 1.00 88.75 96 LEU A N 1
ATOM 775 C CA . LEU A 1 96 ? -3.593 4.854 11.108 1.00 88.75 96 LEU A CA 1
ATOM 776 C C . LEU A 1 96 ? -4.741 4.015 11.639 1.00 88.75 96 LEU A C 1
ATOM 778 O O . LEU A 1 96 ? -5.552 4.502 12.418 1.00 88.75 96 LEU A O 1
ATOM 782 N N . SER A 1 97 ? -4.746 2.735 11.292 1.00 89.12 97 SER A N 1
ATOM 783 C CA . SER A 1 97 ? -5.489 1.727 12.038 1.00 89.12 97 SER A CA 1
ATOM 784 C C . SER A 1 97 ? -4.523 0.650 12.506 1.00 89.12 97 SER A C 1
ATOM 786 O O . SER A 1 97 ? -3.602 0.274 11.779 1.00 89.12 97 SER A O 1
ATOM 788 N N . GLN A 1 98 ? -4.708 0.170 13.734 1.00 90.94 98 GLN A N 1
ATOM 789 C CA . GLN A 1 98 ? -3.811 -0.794 14.369 1.00 90.94 98 GLN A CA 1
ATOM 790 C C . GLN A 1 98 ? -4.338 -2.237 14.299 1.00 90.94 98 GLN A C 1
ATOM 792 O O . GLN A 1 98 ? -3.830 -3.113 15.002 1.00 90.94 98 GLN A O 1
ATOM 797 N N . ASN A 1 99 ? -5.333 -2.491 13.444 1.00 88.81 99 ASN A N 1
ATOM 798 C CA . ASN A 1 99 ? -5.922 -3.805 13.205 1.00 88.81 99 ASN A CA 1
ATOM 799 C C . ASN A 1 99 ? -5.676 -4.289 11.758 1.00 88.81 99 ASN A C 1
ATOM 801 O O . ASN A 1 99 ? -6.610 -4.352 10.954 1.00 88.81 99 ASN A O 1
ATOM 805 N N . PRO A 1 100 ? -4.430 -4.647 11.396 1.00 80.25 100 PRO A N 1
ATOM 806 C CA . PRO A 1 100 ? -4.101 -5.092 10.040 1.00 80.25 100 PRO A CA 1
ATOM 807 C C . PRO A 1 100 ? -4.802 -6.406 9.656 1.00 80.25 100 PRO A C 1
ATOM 809 O O . PRO A 1 100 ? -5.044 -6.667 8.481 1.00 80.25 100 PRO A O 1
ATOM 812 N N . THR A 1 101 ? -5.174 -7.232 10.638 1.00 86.06 101 THR A N 1
ATOM 813 C CA . THR A 1 101 ? -5.889 -8.494 10.414 1.00 86.06 101 THR A CA 1
ATOM 814 C C . THR A 1 101 ? -7.391 -8.298 10.191 1.00 86.06 101 THR A C 1
ATOM 816 O O . THR A 1 101 ? -8.051 -9.210 9.702 1.00 86.06 101 THR A O 1
ATOM 819 N N . GLY A 1 102 ? -7.943 -7.115 10.471 1.00 83.19 102 GLY A N 1
ATOM 820 C CA . GLY A 1 102 ? -9.358 -6.807 10.248 1.00 83.19 102 GLY A CA 1
ATOM 821 C C . GLY A 1 102 ? -9.750 -6.623 8.778 1.00 83.19 102 GLY A C 1
ATOM 822 O O . GLY A 1 102 ? -10.931 -6.719 8.451 1.00 83.19 102 GLY A O 1
ATOM 823 N N . SER A 1 103 ? -8.791 -6.387 7.874 1.00 87.44 103 SER A N 1
ATOM 824 C CA . SER A 1 103 ? -9.053 -6.219 6.438 1.00 87.44 103 SER A CA 1
ATOM 825 C C . SER A 1 103 ? -8.527 -7.408 5.641 1.00 87.44 103 SER A C 1
ATOM 827 O O . SER A 1 103 ? -7.326 -7.665 5.567 1.00 87.44 103 SER A O 1
ATOM 829 N N . ARG A 1 104 ? -9.437 -8.112 4.961 1.00 90.12 104 ARG A N 1
ATOM 830 C CA . ARG A 1 104 ? -9.072 -9.175 4.007 1.00 90.12 104 ARG A CA 1
ATOM 831 C C . ARG A 1 104 ? -8.312 -8.620 2.812 1.00 90.12 104 ARG A C 1
ATOM 833 O O . ARG A 1 104 ? -7.564 -9.355 2.180 1.00 90.12 104 ARG A O 1
ATOM 840 N N . THR A 1 105 ? -8.564 -7.363 2.460 1.00 88.50 105 THR A N 1
ATOM 841 C CA . THR A 1 105 ? -7.854 -6.679 1.382 1.00 88.50 105 THR A CA 1
ATOM 842 C C . THR A 1 105 ? -6.414 -6.396 1.789 1.00 88.50 105 THR A C 1
ATOM 844 O O . THR A 1 105 ? -5.521 -6.730 1.023 1.00 88.50 105 THR A O 1
ATOM 847 N N . PHE A 1 106 ? -6.179 -5.893 3.005 1.00 85.62 106 PHE A N 1
ATOM 848 C CA . PHE A 1 106 ? -4.829 -5.650 3.522 1.00 85.62 106 PHE A CA 1
ATOM 849 C C . PHE A 1 106 ? -3.985 -6.932 3.598 1.00 85.62 106 PHE A C 1
ATOM 851 O O . PHE A 1 106 ? -2.821 -6.916 3.235 1.00 85.62 106 PHE A O 1
ATOM 858 N N . GLN A 1 107 ? -4.580 -8.066 3.983 1.00 85.94 107 GLN A N 1
ATOM 859 C CA . GLN A 1 107 ? -3.879 -9.360 4.059 1.00 85.94 107 GLN A CA 1
ATOM 860 C C . GLN A 1 107 ? -3.458 -9.954 2.701 1.00 85.94 107 GLN A C 1
ATOM 862 O O . GLN A 1 107 ? -2.754 -10.960 2.670 1.00 85.94 107 GLN A O 1
ATOM 867 N N . LYS A 1 108 ? -3.947 -9.407 1.584 1.00 79.94 108 LYS A N 1
ATOM 868 C CA . LYS A 1 108 ? -3.618 -9.878 0.227 1.00 79.94 108 LYS A CA 1
ATOM 869 C C . LYS A 1 108 ? -2.489 -9.078 -0.426 1.00 79.94 108 LYS A C 1
ATOM 871 O O . LYS A 1 108 ? -2.119 -9.410 -1.551 1.00 79.94 108 LYS A O 1
ATOM 876 N N . VAL A 1 109 ? -2.022 -8.029 0.250 1.00 66.38 109 VAL A N 1
ATOM 877 C CA . VAL A 1 109 ? -0.926 -7.138 -0.156 1.00 66.38 109 VAL A CA 1
ATOM 878 C C . VAL A 1 109 ? 0.360 -7.611 0.492 1.00 66.38 109 VAL A C 1
ATOM 880 O O . VAL A 1 109 ? 1.383 -7.636 -0.221 1.00 66.38 109 VAL A O 1
#

Radius of gyration: 19.96 Å; chains: 1; bounding box: 48×38×46 Å

Organism: Noctiluca scintillans (NCBI:txid2966)

Sequence (109 aa):
AQAPSDRKLGSRAFEGRIVTGLHAARPSGMRIIIAPPRERYGRSLKHDDVVVVPEFYCPEENWDVYYKLVKEMRQSQSDGTQRSEWIPWHEGAHLLSQNPTGSRTFQKV

Foldseek 3Di:
DDDPVPDPPDPPPDPFDFDDDDDDDDPPPATEGEDEADPDDPDDDDPRYHYHYAQNPHHPPPCVLVVLQVVQLVVCVVVVPPQSDWDADDVNPDTDGPCCVSHPSSVVD

pLDDT: mean 75.51, std 18.75, range [33.91, 92.75]

Secondary structure (DSSP, 8-state):
---GGG----TT--S-------SS---TTPPEEE----SS--SPPPTT-EEE-TTSSS-TT--HHHHHHHHHHHHHHHTT-TT-S-EEETTTTEEE-S-GGG-TTGGG-